Protein AF-A0A9X9A4D5-F1 (afdb_monomer)

Radius of gyration: 30.71 Å; Cα contacts (8 Å, |Δi|>4): 29; chains: 1; bounding box: 64×40×59 Å

Secondary structure (DSSP, 8-state):
-HHHHHHHHHHHHHHHHHHS--------------TTSPP---TTSSTTTS-TTSHHHHTT-

Solvent-accessible surface area (backbone atoms only — not comparable to full-atom values): 4007 Å² total; per-residue (Å²): 109,74,70,59,54,52,51,53,53,51,52,53,56,56,50,53,66,76,71,62,70,90,71,76,75,77,70,76,69,76,84,73,79,63,85,82,60,86,78,90,75,64,73,53,24,34,42,94,81,28,63,60,81,35,68,77,3,45,79,67,107

pLDDT: mean 81.77, std 14.35, range [56.84, 98.56]

Mean predicted aligned error: 14.55 Å

Foldseek 3Di:
DVVVVVVVVVVVVVVCVVVDDPPPPPPPPDPPDPPPDDDDDQDQACCVVDPGVDPVRNVRD

InterPro domains:
  IPR017946 PLC-like phosphodiesterase, TIM beta/alpha-barrel domain superfamily [G3DSA:3.20.20.190] (23-61)
  IPR017946 PLC-like phosphodiesterase, TIM beta/alpha-barrel domain superfamily [SSF51695] (36-59)
  IPR030395 Glycerophosphodiester phosphodiesterase domain [PS51704] (38-61)

Organism: Bacillus cereus (NCBI:txid1396)

Sequence (61 aa):
MRKIISVLVIFFMTGSIFAGGAVHAKAEGKHEWNTNKFLNIAHRGASGHAPEHTFASYDLV

Structure (mmCIF, N/CA/C/O backbone):
data_AF-A0A9X9A4D5-F1
#
_entry.id   AF-A0A9X9A4D5-F1
#
loop_
_atom_site.group_PDB
_atom_site.id
_atom_site.type_symbol
_atom_site.label_atom_id
_atom_site.label_alt_id
_atom_site.label_comp_id
_atom_site.label_asym_id
_atom_site.label_entity_id
_atom_site.label_seq_id
_atom_site.pdbx_PDB_ins_code
_atom_site.Cartn_x
_atom_site.Cartn_y
_atom_site.Cartn_z
_atom_site.occupancy
_atom_site.B_iso_or_equiv
_atom_site.auth_seq_id
_atom_site.auth_comp_id
_atom_site.auth_asym_id
_atom_site.auth_atom_id
_atom_site.pdbx_PDB_model_num
ATOM 1 N N . MET A 1 1 ? -48.525 -28.523 44.956 1.00 60.62 1 MET A N 1
ATOM 2 C CA . MET A 1 1 ? -47.921 -28.707 43.615 1.00 60.62 1 MET A CA 1
ATOM 3 C C . MET A 1 1 ? -48.054 -27.479 42.712 1.00 60.62 1 MET A C 1
ATOM 5 O O . MET A 1 1 ? -47.033 -26.884 42.406 1.00 60.62 1 MET A O 1
ATOM 9 N N . ARG A 1 2 ? -49.265 -27.022 42.345 1.00 65.56 2 ARG A N 1
ATOM 10 C CA . ARG A 1 2 ? -49.454 -25.886 41.406 1.00 65.56 2 ARG A CA 1
ATOM 11 C C . ARG A 1 2 ? -48.779 -24.567 41.834 1.00 65.56 2 ARG A C 1
ATOM 13 O O . ARG A 1 2 ? -48.161 -23.908 41.011 1.00 65.56 2 ARG A O 1
ATOM 20 N N . LYS A 1 3 ? -48.825 -24.219 43.128 1.00 68.69 3 LYS A N 1
ATOM 21 C CA . LYS A 1 3 ? -48.190 -22.994 43.662 1.00 68.69 3 LYS A CA 1
ATOM 22 C C . LYS A 1 3 ? -46.653 -23.044 43.652 1.00 68.69 3 LYS A C 1
ATOM 24 O O . LYS A 1 3 ? -46.020 -22.026 43.428 1.00 68.69 3 LYS A O 1
ATOM 29 N N . ILE A 1 4 ? -46.068 -24.230 43.834 1.00 82.38 4 ILE A N 1
ATOM 30 C CA . ILE A 1 4 ? -44.608 -24.445 43.842 1.00 82.38 4 ILE A CA 1
ATOM 31 C C . ILE A 1 4 ? -44.049 -24.326 42.421 1.00 82.38 4 ILE A C 1
ATOM 33 O O . ILE A 1 4 ? -43.044 -23.660 42.201 1.00 82.38 4 ILE A O 1
ATOM 37 N N . ILE A 1 5 ? -44.761 -24.899 41.447 1.00 83.31 5 ILE A N 1
ATOM 38 C CA . ILE A 1 5 ? -44.430 -24.785 40.021 1.00 83.31 5 ILE A CA 1
ATOM 39 C C . ILE A 1 5 ? -44.466 -23.315 39.585 1.00 83.31 5 ILE A C 1
ATOM 41 O O . ILE A 1 5 ? -43.553 -22.852 38.912 1.00 83.31 5 ILE A O 1
ATOM 45 N N . SER A 1 6 ? -45.468 -22.557 40.038 1.00 80.81 6 SER A N 1
ATOM 46 C CA . SER A 1 6 ? -45.584 -21.133 39.710 1.00 80.81 6 SER A CA 1
ATOM 47 C C . SER A 1 6 ? -44.413 -20.300 40.246 1.00 80.81 6 SER A C 1
ATOM 49 O O . SER A 1 6 ? -43.930 -19.414 39.550 1.00 80.81 6 SER A O 1
ATOM 51 N N . VAL A 1 7 ? -43.925 -20.597 41.455 1.00 85.12 7 VAL A N 1
ATOM 52 C CA . VAL A 1 7 ? -42.779 -19.890 42.056 1.00 85.12 7 VAL A CA 1
ATOM 53 C C . VAL A 1 7 ? -41.474 -20.220 41.329 1.00 85.12 7 VAL A C 1
ATOM 55 O O . VAL A 1 7 ? -40.677 -19.322 41.073 1.00 85.12 7 VAL A O 1
ATOM 58 N N . LEU A 1 8 ? -41.274 -21.480 40.933 1.00 85.50 8 LEU A N 1
ATOM 59 C CA . LEU A 1 8 ? -40.082 -21.895 40.187 1.00 85.50 8 LEU A CA 1
ATOM 60 C C . LEU A 1 8 ? -40.015 -21.266 38.790 1.00 85.50 8 LEU A C 1
ATOM 62 O O . LEU A 1 8 ? -38.940 -20.854 38.364 1.00 85.50 8 LEU A O 1
ATOM 66 N N . VAL A 1 9 ? -41.156 -21.133 38.107 1.00 85.25 9 VAL A N 1
ATOM 67 C CA . VAL A 1 9 ? -41.230 -20.463 36.798 1.00 85.25 9 VAL A CA 1
ATOM 68 C C . VAL A 1 9 ? -40.894 -18.977 36.920 1.00 85.25 9 VAL A C 1
ATOM 70 O O . VAL A 1 9 ? -40.128 -18.458 36.111 1.00 85.25 9 VAL A O 1
ATOM 73 N N . ILE A 1 10 ? -41.403 -18.302 37.956 1.00 85.25 10 ILE A N 1
ATOM 74 C CA . ILE A 1 10 ? -41.101 -16.885 38.204 1.00 85.25 10 ILE A CA 1
ATOM 75 C C . ILE A 1 10 ? -39.613 -16.694 38.517 1.00 85.25 10 ILE A C 1
ATOM 77 O O . ILE A 1 10 ? -39.001 -15.782 37.972 1.00 85.25 10 ILE A O 1
ATOM 81 N N . PHE A 1 11 ? -39.020 -17.574 39.329 1.00 82.56 11 PHE A N 1
ATOM 82 C CA . PHE A 1 11 ? -37.595 -17.528 39.666 1.00 82.56 11 PHE A CA 1
ATOM 83 C C . PHE A 1 11 ? -36.689 -17.742 38.442 1.00 82.56 11 PHE A C 1
ATOM 85 O O . PHE A 1 11 ? -35.702 -17.031 38.264 1.00 82.56 11 PHE A O 1
ATOM 92 N N . PHE A 1 12 ? -37.043 -18.681 37.560 1.00 79.31 12 PHE A N 1
ATOM 93 C CA . PHE A 1 12 ? -36.300 -18.902 36.316 1.00 79.31 12 PHE A CA 1
ATOM 94 C C . PHE A 1 12 ? -36.442 -17.733 35.331 1.00 79.31 12 PHE A C 1
ATOM 96 O O . PHE A 1 12 ? -35.454 -17.332 34.714 1.00 79.31 12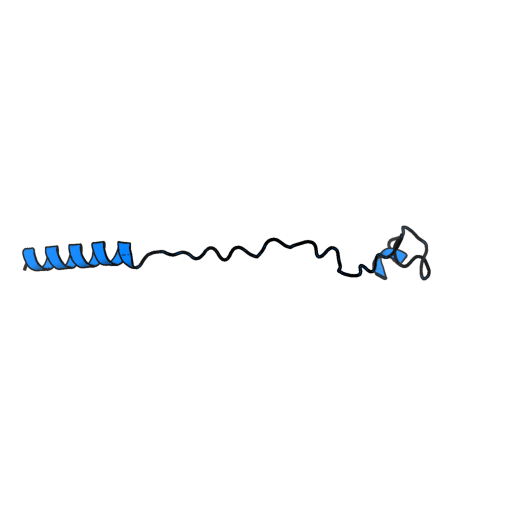 PHE A O 1
ATOM 103 N N . MET A 1 13 ? -37.640 -17.144 35.210 1.00 76.94 13 MET A N 1
ATOM 104 C CA . MET A 1 13 ? -37.850 -15.967 34.359 1.00 76.94 13 MET A CA 1
ATOM 105 C C . MET A 1 13 ? -37.069 -14.752 34.860 1.00 76.94 13 MET A C 1
ATOM 107 O O . MET A 1 13 ? -36.397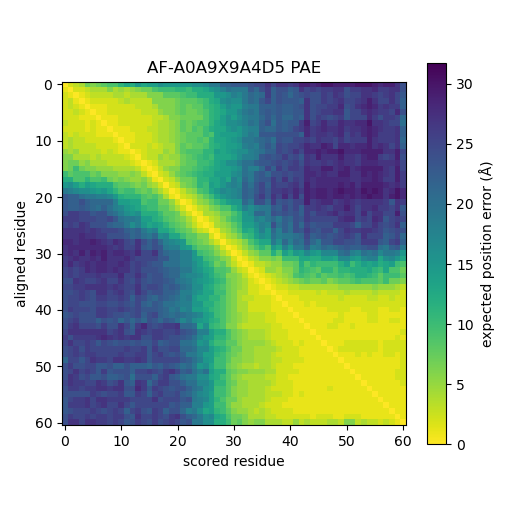 -14.101 34.063 1.00 76.94 13 MET A O 1
ATOM 111 N N . THR A 1 14 ? -37.088 -14.454 36.161 1.00 72.12 14 THR A N 1
ATOM 112 C CA . THR A 1 14 ? -36.334 -13.311 36.695 1.00 72.12 14 THR A CA 1
ATOM 113 C C . THR A 1 14 ? -34.825 -13.534 36.617 1.00 72.12 14 THR A C 1
ATOM 115 O O . THR A 1 14 ? -34.106 -12.606 36.253 1.00 72.12 14 THR A O 1
ATOM 118 N N . GLY A 1 15 ? -34.335 -14.758 36.841 1.00 69.81 15 GLY A N 1
ATOM 119 C CA . GLY A 1 15 ? -32.914 -15.099 36.690 1.00 69.81 15 GLY A CA 1
ATOM 120 C C . GLY A 1 15 ? -32.367 -14.863 35.276 1.00 69.81 15 GLY A C 1
ATOM 121 O O . GLY A 1 15 ? -31.243 -14.388 35.119 1.00 69.81 15 GLY A O 1
ATOM 122 N N . SER A 1 16 ? -33.177 -15.116 34.242 1.00 67.31 16 SER A N 1
ATOM 123 C CA . SER A 1 16 ? -32.772 -14.904 32.843 1.00 67.31 16 SER A CA 1
ATOM 124 C C . SER A 1 16 ? -32.589 -13.429 32.454 1.00 67.31 16 SER A C 1
ATOM 126 O O . SER A 1 16 ? -31.759 -13.131 31.597 1.00 67.31 16 SER A O 1
ATOM 128 N N . ILE A 1 17 ? -33.280 -12.501 33.129 1.00 67.31 17 ILE A N 1
ATOM 129 C CA . ILE A 1 17 ? -33.153 -11.053 32.881 1.00 67.31 17 ILE A CA 1
ATOM 130 C C . ILE A 1 17 ? -31.838 -10.507 33.462 1.00 67.31 17 ILE A C 1
ATOM 132 O O . ILE A 1 17 ? -31.244 -9.602 32.886 1.00 67.31 17 ILE A O 1
ATOM 136 N N . PHE A 1 18 ? -31.343 -11.078 34.566 1.00 63.44 18 PHE A N 1
ATOM 137 C CA . PHE A 1 18 ? -30.091 -10.636 35.198 1.00 63.44 18 PHE A CA 1
ATOM 138 C C . PHE A 1 18 ? -28.833 -11.309 34.626 1.00 63.44 18 PHE A C 1
ATOM 140 O O . PHE A 1 18 ? -27.751 -10.734 34.708 1.00 63.44 18 PHE A O 1
ATOM 147 N N . ALA A 1 19 ? -28.953 -12.501 34.033 1.00 61.22 19 ALA A N 1
ATOM 148 C CA . ALA A 1 19 ? -27.820 -13.215 33.433 1.00 61.22 19 ALA A CA 1
ATOM 149 C C . ALA A 1 19 ? -27.546 -12.821 31.965 1.00 61.22 19 ALA A C 1
ATOM 151 O O . ALA A 1 19 ? -26.450 -13.050 31.450 1.00 61.22 19 ALA A O 1
ATOM 152 N N . GLY A 1 20 ? -28.531 -12.234 31.280 1.00 57.88 20 GLY A N 1
ATOM 153 C CA . GLY A 1 20 ? -28.457 -11.892 29.863 1.00 57.88 20 GLY A CA 1
ATOM 154 C C . GLY A 1 20 ? -28.002 -10.458 29.592 1.00 57.88 20 GLY A C 1
ATOM 155 O O . GLY A 1 20 ? -28.831 -9.584 29.374 1.00 57.88 20 GLY A O 1
ATOM 156 N N . GLY A 1 21 ? -26.689 -10.242 29.470 1.00 56.84 21 GLY A N 1
ATOM 157 C CA . GLY A 1 21 ? -26.200 -9.360 28.405 1.00 56.84 21 GLY A CA 1
ATOM 158 C C . GLY A 1 21 ? -25.643 -7.990 28.788 1.00 56.84 21 GLY A C 1
ATOM 159 O O . GLY A 1 21 ? -25.998 -6.994 28.165 1.00 56.84 21 GLY A O 1
ATOM 160 N N . ALA A 1 22 ? -24.625 -7.940 29.650 1.00 62.19 22 ALA A N 1
ATOM 161 C CA . ALA A 1 22 ? -23.527 -7.013 29.371 1.00 62.19 22 ALA A CA 1
ATOM 162 C C . ALA A 1 22 ? -22.756 -7.560 28.155 1.00 62.19 22 ALA A C 1
ATOM 1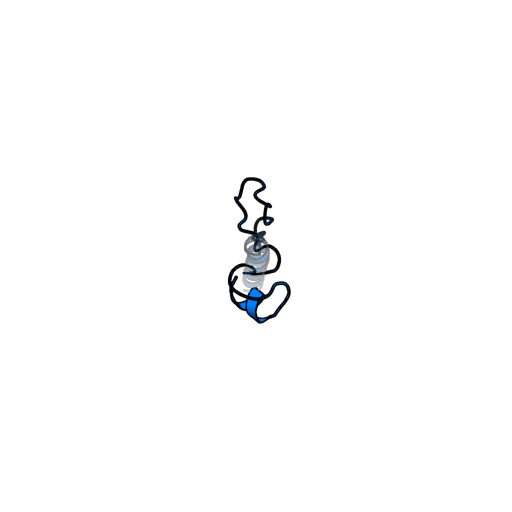64 O O . ALA A 1 22 ? -21.706 -8.187 28.288 1.00 62.19 22 ALA A O 1
ATOM 165 N N . VAL A 1 23 ? -23.320 -7.397 26.953 1.00 63.59 23 VAL A N 1
ATOM 166 C CA . VAL A 1 23 ? -22.575 -7.628 25.715 1.00 63.59 23 VAL A CA 1
ATOM 167 C C . VAL A 1 23 ? -21.552 -6.503 25.649 1.00 63.59 23 VAL A C 1
ATOM 169 O O . VAL A 1 23 ? -21.860 -5.390 25.230 1.00 63.59 23 VAL A O 1
ATOM 172 N N . HIS A 1 24 ? -20.341 -6.767 26.139 1.00 59.78 24 HIS A N 1
ATOM 173 C CA . HIS A 1 24 ? -19.198 -5.903 25.889 1.00 59.78 24 HIS A CA 1
ATOM 174 C C . HIS A 1 24 ? -18.983 -5.891 24.376 1.00 59.78 24 HIS A C 1
ATOM 176 O O . HIS A 1 24 ? -18.370 -6.797 23.811 1.00 59.78 24 HIS A O 1
ATOM 182 N N . ALA A 1 25 ? -19.524 -4.872 23.710 1.00 64.00 25 ALA A N 1
ATOM 183 C CA . ALA A 1 25 ? -19.109 -4.532 22.367 1.00 64.00 25 ALA A CA 1
ATOM 184 C C . ALA A 1 25 ? -17.607 -4.251 22.454 1.00 64.00 25 ALA A C 1
ATOM 186 O O . ALA A 1 25 ? -17.184 -3.217 22.973 1.00 64.00 25 ALA A O 1
ATOM 187 N N . LYS A 1 26 ? -16.789 -5.210 22.010 1.00 63.53 26 LYS A N 1
ATOM 188 C CA . LYS A 1 26 ? -15.362 -4.994 21.809 1.00 63.53 26 LYS A CA 1
ATOM 189 C C . LYS A 1 26 ? -15.262 -4.035 20.632 1.00 63.53 26 LYS A C 1
ATOM 191 O O . LYS A 1 26 ? -15.194 -4.463 19.486 1.00 63.53 26 LYS A O 1
ATOM 196 N N . ALA A 1 27 ? -15.353 -2.741 20.922 1.00 65.25 27 ALA A N 1
ATOM 197 C CA . ALA A 1 27 ? -15.011 -1.713 19.965 1.00 65.25 27 ALA A CA 1
ATOM 198 C C . ALA A 1 27 ? -13.555 -1.979 19.580 1.00 65.25 27 ALA A C 1
ATOM 200 O O . ALA A 1 27 ? -12.649 -1.810 20.397 1.00 65.25 27 ALA A O 1
ATOM 201 N N . GLU A 1 28 ? -13.344 -2.500 18.374 1.00 65.06 28 GLU A N 1
ATOM 202 C CA . GLU A 1 28 ? -12.034 -2.486 17.749 1.00 65.06 28 GLU A CA 1
ATOM 203 C C . GLU A 1 28 ? -11.589 -1.025 17.775 1.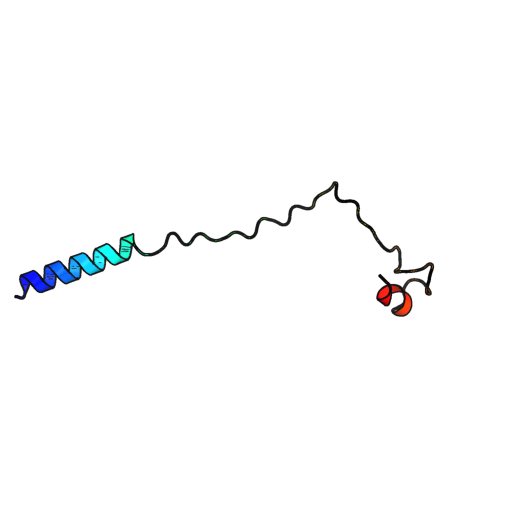00 65.06 28 GLU A C 1
ATOM 205 O O . GLU A 1 28 ? -12.283 -0.145 17.257 1.00 65.06 28 GLU A O 1
ATOM 210 N N . GLY A 1 29 ? -10.537 -0.753 18.551 1.00 62.66 29 GLY A N 1
ATOM 211 C CA . GLY A 1 29 ? -10.066 0.599 18.801 1.00 62.66 29 GLY A CA 1
ATOM 212 C C . GLY A 1 29 ? -9.917 1.326 17.475 1.00 62.66 29 GLY A C 1
ATOM 213 O O . GLY A 1 29 ? -9.395 0.764 16.514 1.00 62.66 29 GLY A O 1
ATOM 214 N N . LYS A 1 30 ? -10.422 2.561 17.421 1.00 65.19 30 LYS A N 1
ATOM 215 C CA . LYS A 1 30 ? -10.268 3.450 16.267 1.00 65.19 30 LYS A CA 1
ATOM 216 C C . LYS A 1 30 ? -8.815 3.348 15.809 1.00 65.19 30 LYS A C 1
ATOM 218 O O . LYS A 1 30 ? -7.926 3.512 16.640 1.00 65.19 30 LYS A O 1
ATOM 223 N N . HIS A 1 31 ? -8.584 3.028 14.537 1.00 65.88 31 HIS A N 1
ATOM 224 C CA . HIS A 1 31 ? -7.238 2.944 13.983 1.00 65.88 31 HIS A CA 1
ATOM 225 C C . HIS A 1 31 ? -6.637 4.356 14.017 1.00 65.88 31 HIS A C 1
ATOM 227 O O . HIS A 1 31 ? -6.788 5.132 13.075 1.00 65.88 31 HIS A O 1
ATOM 233 N N . GLU A 1 32 ? -6.049 4.741 15.152 1.00 74.00 32 GLU A N 1
ATOM 234 C CA . GLU A 1 32 ? -5.436 6.048 15.322 1.00 74.00 32 GLU A CA 1
ATOM 235 C C . GLU A 1 32 ? -4.280 6.134 14.338 1.00 74.00 32 GLU A C 1
ATOM 237 O O . GLU A 1 32 ? -3.358 5.313 14.332 1.00 74.00 32 GLU A O 1
ATOM 242 N N . TRP A 1 33 ? -4.365 7.114 13.445 1.00 75.81 33 TRP A N 1
ATOM 243 C CA . TRP A 1 33 ? -3.284 7.390 12.526 1.00 75.81 33 TRP A CA 1
ATOM 244 C C . TRP A 1 33 ? -2.102 7.893 13.351 1.00 75.81 33 TRP A C 1
ATOM 246 O O . TRP A 1 33 ? -2.105 9.026 13.829 1.00 75.81 33 TRP A O 1
ATOM 256 N N . ASN A 1 34 ? -1.109 7.031 13.573 1.00 81.81 34 ASN A N 1
ATOM 257 C CA . ASN A 1 34 ? 0.110 7.428 14.261 1.00 81.81 34 ASN A CA 1
ATOM 258 C C . ASN A 1 34 ? 0.887 8.379 13.344 1.00 81.81 34 ASN A C 1
ATOM 260 O O . ASN A 1 34 ? 1.609 7.945 12.447 1.00 81.81 34 ASN A O 1
ATOM 264 N N . THR A 1 35 ? 0.733 9.678 13.588 1.00 82.75 35 THR A N 1
ATOM 265 C CA . THR A 1 35 ? 1.389 10.757 12.839 1.00 82.75 35 THR A CA 1
ATOM 266 C C . THR A 1 35 ? 2.912 10.713 12.931 1.00 82.75 35 THR A C 1
ATOM 268 O O . THR A 1 35 ? 3.585 11.261 12.066 1.00 82.75 35 THR A O 1
ATOM 271 N N . ASN A 1 36 ? 3.460 10.032 13.939 1.00 86.81 36 ASN A N 1
ATOM 272 C CA . ASN A 1 36 ? 4.896 9.884 14.156 1.00 86.81 36 ASN A CA 1
ATOM 273 C C . ASN A 1 36 ? 5.456 8.573 13.582 1.00 86.81 36 ASN A C 1
ATOM 275 O O . ASN A 1 36 ? 6.652 8.306 13.707 1.00 86.81 36 AS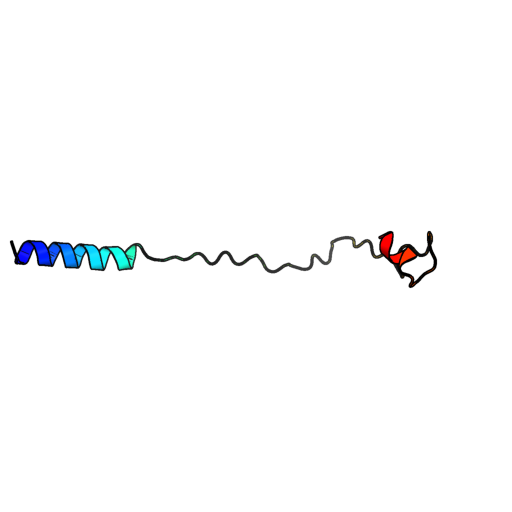N A O 1
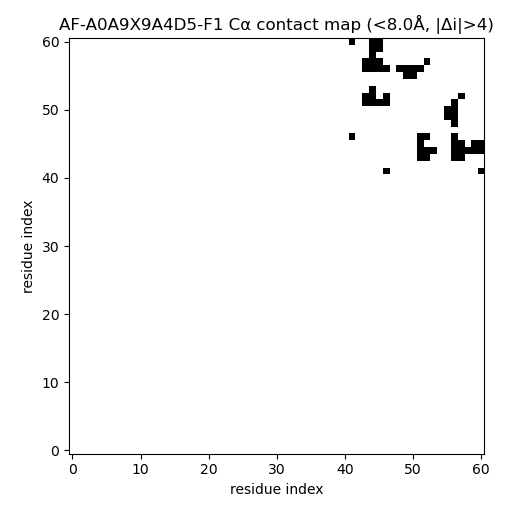ATOM 279 N N . LYS A 1 37 ? 4.621 7.727 12.965 1.00 90.12 37 LYS A N 1
ATOM 280 C CA . LYS A 1 37 ? 5.106 6.528 12.281 1.00 90.12 37 LYS A CA 1
ATOM 281 C C . LYS A 1 37 ? 5.865 6.954 11.027 1.00 90.12 37 LYS A C 1
ATOM 283 O O . LYS A 1 37 ? 5.296 7.590 10.146 1.00 90.12 37 LYS A O 1
ATOM 288 N N . PHE A 1 38 ? 7.129 6.555 10.920 1.00 92.50 38 PHE A N 1
ATOM 289 C CA . PHE A 1 38 ? 7.884 6.739 9.685 1.00 92.50 38 PHE A CA 1
ATOM 290 C C . PHE A 1 38 ? 7.248 5.903 8.566 1.00 92.50 38 PHE A C 1
ATOM 292 O O . PHE A 1 38 ? 7.094 4.685 8.701 1.00 92.50 38 PHE A O 1
ATOM 299 N N . LEU A 1 39 ? 6.836 6.560 7.483 1.00 92.50 39 LEU A N 1
ATOM 300 C CA . LEU A 1 39 ? 6.189 5.918 6.343 1.00 92.50 39 LEU A CA 1
ATOM 301 C C . LEU A 1 39 ? 7.207 5.737 5.220 1.00 92.50 39 LEU A C 1
ATOM 303 O O . LEU A 1 39 ? 7.796 6.707 4.750 1.00 92.50 39 LEU A O 1
ATOM 307 N N . ASN A 1 40 ? 7.378 4.498 4.767 1.00 94.62 40 ASN A N 1
ATOM 308 C CA . ASN A 1 40 ? 8.118 4.211 3.546 1.00 94.62 40 ASN A CA 1
ATOM 309 C C . ASN A 1 40 ? 7.141 4.240 2.362 1.00 94.62 40 ASN A C 1
ATOM 311 O O . ASN A 1 40 ? 6.355 3.311 2.192 1.00 94.62 40 ASN A O 1
ATOM 315 N N . ILE A 1 41 ? 7.144 5.330 1.593 1.00 95.19 41 ILE A N 1
ATOM 316 C CA . ILE A 1 41 ? 6.244 5.528 0.449 1.00 95.19 41 ILE A CA 1
ATOM 317 C C . ILE A 1 41 ? 7.050 5.354 -0.834 1.00 95.19 41 ILE A C 1
ATOM 319 O O . ILE A 1 41 ? 7.924 6.167 -1.136 1.00 95.19 41 ILE A O 1
ATOM 323 N N . ALA A 1 42 ? 6.727 4.334 -1.627 1.00 97.50 42 ALA A N 1
ATOM 324 C CA . ALA A 1 42 ? 7.352 4.153 -2.931 1.00 97.50 42 ALA A CA 1
ATOM 325 C C . ALA A 1 42 ? 6.773 5.134 -3.958 1.00 97.50 42 ALA A C 1
ATOM 327 O O . ALA A 1 42 ? 5.683 4.948 -4.508 1.00 97.50 42 ALA A O 1
ATOM 328 N N . HIS A 1 43 ? 7.511 6.210 -4.218 1.00 98.25 43 HIS A N 1
ATOM 329 C CA . HIS A 1 43 ? 7.120 7.224 -5.186 1.00 98.25 43 HIS A CA 1
ATOM 330 C C . HIS A 1 43 ? 7.128 6.645 -6.617 1.00 98.25 43 HIS A C 1
ATOM 332 O O . HIS A 1 43 ? 8.187 6.398 -7.198 1.00 98.25 43 HIS A O 1
ATOM 338 N N . ARG A 1 44 ? 5.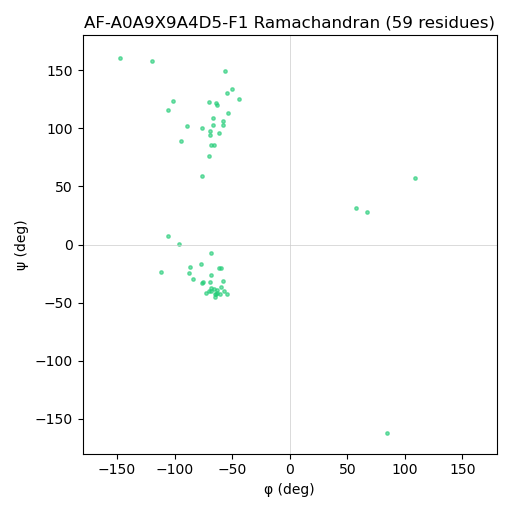925 6.458 -7.188 1.00 98.06 44 ARG A N 1
ATOM 339 C CA . ARG A 1 44 ? 5.659 5.853 -8.517 1.00 98.06 44 ARG A CA 1
ATOM 340 C C . ARG A 1 44 ? 5.992 4.351 -8.635 1.00 98.06 44 ARG A C 1
ATOM 342 O O . ARG A 1 44 ? 6.280 3.863 -9.731 1.00 98.06 44 ARG A O 1
ATOM 349 N N . GLY A 1 45 ? 5.913 3.619 -7.523 1.00 98.00 45 GLY A N 1
ATOM 350 C CA . GLY A 1 45 ? 6.365 2.226 -7.428 1.00 98.00 45 GLY A CA 1
ATOM 351 C C . GLY A 1 45 ? 7.868 2.144 -7.142 1.00 98.00 45 GLY A C 1
ATOM 352 O O . GLY A 1 45 ? 8.480 3.137 -6.746 1.00 98.00 45 GLY A O 1
ATOM 353 N N . ALA A 1 46 ? 8.491 0.989 -7.3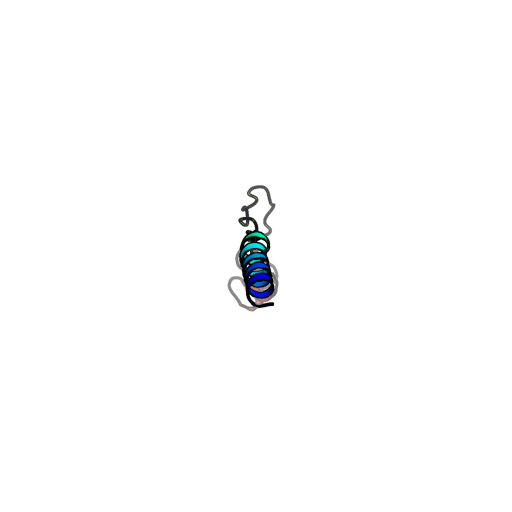74 1.00 97.88 46 ALA A N 1
ATOM 354 C CA . ALA A 1 46 ? 9.942 0.810 -7.294 1.00 97.88 46 ALA A CA 1
ATOM 355 C C . ALA A 1 46 ? 10.648 1.397 -8.535 1.00 97.88 46 ALA A C 1
ATOM 357 O O . ALA A 1 46 ? 11.342 0.698 -9.270 1.00 97.88 46 ALA A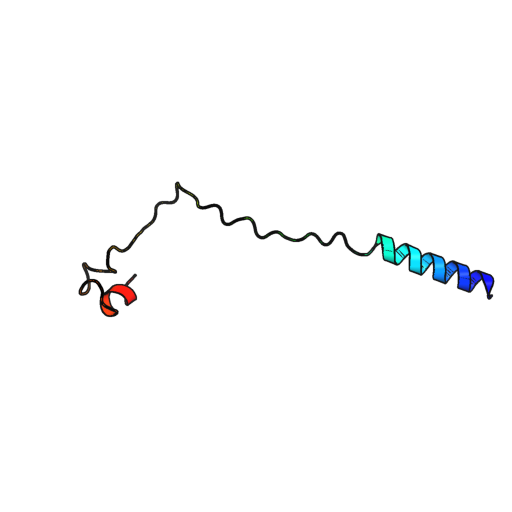 O 1
ATOM 358 N N . SER A 1 47 ? 10.462 2.695 -8.775 1.00 97.12 47 SER A N 1
ATOM 359 C CA . SER A 1 47 ? 10.869 3.416 -9.993 1.00 97.12 47 SER A CA 1
ATOM 360 C C . SER A 1 47 ? 12.376 3.389 -10.298 1.00 97.12 47 SER A C 1
ATOM 362 O O . SER A 1 47 ? 12.776 3.574 -11.443 1.00 97.12 47 SER A O 1
ATOM 364 N N . GLY A 1 48 ? 13.225 3.116 -9.301 1.00 96.94 48 GLY A N 1
ATOM 365 C CA . GLY A 1 48 ? 14.660 2.877 -9.508 1.00 96.94 48 GLY A CA 1
ATOM 366 C C . GLY A 1 48 ? 15.006 1.488 -10.067 1.00 96.94 48 GLY A C 1
ATOM 367 O O . GLY A 1 48 ? 16.110 1.296 -10.564 1.00 96.94 48 GLY A O 1
ATOM 368 N N . HIS A 1 49 ? 14.078 0.529 -9.991 1.00 97.12 49 HIS A N 1
ATOM 369 C CA . HIS A 1 49 ? 14.272 -0.868 -10.400 1.00 97.12 49 HIS A CA 1
ATOM 370 C C . HIS A 1 49 ? 13.447 -1.250 -11.639 1.00 97.12 49 HIS A C 1
ATOM 372 O O . HIS A 1 49 ? 13.816 -2.179 -12.353 1.00 97.12 49 HIS A O 1
ATOM 378 N N . ALA A 1 50 ? 12.347 -0.541 -11.906 1.00 98.06 50 ALA A N 1
ATOM 379 C CA . ALA A 1 50 ? 11.485 -0.744 -13.068 1.00 98.06 50 ALA A CA 1
ATOM 380 C C . ALA A 1 50 ? 10.857 0.588 -13.527 1.00 98.06 50 ALA A C 1
ATOM 382 O O . ALA A 1 50 ? 10.789 1.526 -12.730 1.00 98.06 50 ALA A O 1
ATOM 383 N N . PRO A 1 51 ? 10.371 0.694 -14.781 1.00 98.06 51 PRO A N 1
ATOM 384 C CA . PRO A 1 51 ? 9.759 1.921 -15.289 1.00 98.06 51 PRO A CA 1
ATOM 385 C C . PRO A 1 51 ? 8.608 2.415 -14.407 1.00 98.06 51 PRO A C 1
ATOM 387 O O . PRO A 1 51 ? 7.701 1.657 -14.068 1.00 98.06 51 PRO A O 1
ATOM 390 N N . GLU A 1 52 ? 8.640 3.694 -14.046 1.00 98.25 52 GLU A N 1
ATOM 391 C CA . GLU A 1 52 ? 7.628 4.333 -13.204 1.00 98.25 52 GLU A CA 1
ATOM 392 C C . GLU A 1 52 ? 6.201 4.201 -13.758 1.00 98.25 52 GLU A C 1
ATOM 394 O O . GLU A 1 52 ? 5.988 4.174 -14.968 1.00 98.25 52 GLU A O 1
ATOM 399 N N . HIS A 1 53 ? 5.212 4.153 -12.859 1.00 97.62 53 HIS A N 1
ATOM 400 C CA . HIS A 1 53 ? 3.791 4.037 -13.215 1.00 97.62 53 HIS A CA 1
ATOM 401 C C . HIS A 1 53 ? 3.428 2.803 -14.061 1.00 97.62 53 HIS A C 1
ATOM 403 O O . HIS A 1 53 ? 2.483 2.842 -14.850 1.00 97.62 53 HIS A O 1
ATOM 409 N N . THR A 1 54 ? 4.141 1.690 -13.879 1.00 98.19 54 THR A N 1
ATOM 410 C CA . THR A 1 54 ? 3.835 0.418 -14.545 1.00 98.19 54 THR A CA 1
ATOM 411 C C . THR A 1 54 ? 3.532 -0.675 -13.528 1.00 98.19 54 THR A C 1
ATOM 413 O O . THR A 1 54 ? 3.972 -0.604 -12.384 1.00 98.19 54 THR A O 1
ATOM 416 N N . PHE A 1 55 ? 2.821 -1.727 -13.944 1.00 98.50 55 PHE A N 1
ATOM 417 C CA . PHE A 1 55 ? 2.632 -2.911 -13.095 1.00 98.50 55 PHE A CA 1
ATOM 418 C C . PHE A 1 55 ? 3.971 -3.485 -12.625 1.00 98.50 55 PHE A C 1
ATOM 420 O O . PHE A 1 55 ? 4.147 -3.719 -11.438 1.00 98.50 55 PHE A O 1
ATOM 427 N N . ALA A 1 56 ? 4.963 -3.553 -13.518 1.00 98.06 56 ALA A N 1
ATOM 428 C CA . ALA A 1 56 ? 6.302 -4.013 -13.172 1.00 98.06 56 ALA A CA 1
ATOM 429 C C . ALA A 1 56 ? 6.973 -3.192 -12.052 1.00 98.06 56 ALA A C 1
ATOM 431 O O . ALA A 1 56 ? 7.759 -3.760 -11.304 1.00 98.06 56 ALA A O 1
ATOM 432 N N . SER A 1 57 ? 6.695 -1.886 -11.907 1.00 98.56 57 SER A N 1
ATOM 433 C CA . SER A 1 57 ? 7.209 -1.106 -10.769 1.00 98.56 57 SER A CA 1
ATOM 434 C C . SER A 1 57 ? 6.357 -1.234 -9.512 1.00 98.56 57 SER A C 1
ATOM 436 O O . SER A 1 57 ? 6.898 -1.122 -8.412 1.00 98.56 57 SER A O 1
ATOM 438 N N . TYR A 1 58 ? 5.050 -1.452 -9.645 1.00 98.06 58 TYR A N 1
ATOM 439 C CA . TYR A 1 58 ? 4.144 -1.617 -8.509 1.00 98.06 58 TYR A CA 1
ATOM 440 C C . TYR A 1 58 ? 4.250 -2.990 -7.848 1.00 98.06 58 TYR A C 1
ATOM 442 O O . TYR A 1 58 ? 4.150 -3.068 -6.629 1.00 98.06 58 TYR A O 1
ATOM 450 N N . ASP A 1 59 ? 4.541 -4.036 -8.618 1.00 98.06 59 ASP A N 1
ATOM 451 C CA . ASP A 1 59 ? 4.695 -5.409 -8.121 1.00 98.06 59 ASP A CA 1
ATOM 452 C C . ASP A 1 59 ? 5.948 -5.600 -7.233 1.00 98.06 59 ASP A C 1
ATOM 454 O O . ASP A 1 59 ? 6.148 -6.664 -6.650 1.00 98.06 59 ASP A O 1
ATOM 458 N N . LEU A 1 60 ? 6.809 -4.579 -7.131 1.00 95.38 60 LEU A N 1
ATOM 459 C CA . LEU A 1 60 ? 8.098 -4.601 -6.427 1.00 95.38 60 LEU A CA 1
ATOM 460 C C . LEU A 1 60 ? 8.097 -3.847 -5.081 1.00 95.38 60 LEU A C 1
ATOM 462 O O . LEU A 1 60 ? 9.174 -3.632 -4.517 1.00 95.38 60 LEU A O 1
ATOM 466 N N . VAL A 1 61 ? 6.937 -3.388 -4.595 1.00 89.56 61 VAL A N 1
ATOM 467 C CA . VAL A 1 61 ? 6.801 -2.550 -3.383 1.00 89.56 61 VAL A CA 1
ATOM 468 C C . VAL A 1 61 ? 6.018 -3.255 -2.286 1.00 89.56 61 VAL A C 1
ATOM 470 O O . VAL A 1 61 ? 4.968 -3.850 -2.602 1.00 89.56 61 VAL A O 1
#